Protein AF-A0A7W0V5U3-F1 (afdb_monomer_lite)

Structure (mmCIF, N/CA/C/O backbone):
data_AF-A0A7W0V5U3-F1
#
_entry.id   AF-A0A7W0V5U3-F1
#
loop_
_atom_site.group_PDB
_atom_site.id
_atom_site.type_symbol
_atom_site.label_atom_id
_atom_site.label_alt_id
_atom_site.label_comp_id
_atom_site.label_asym_id
_atom_site.label_entity_id
_atom_site.label_seq_id
_atom_site.pdbx_PDB_ins_code
_atom_site.Cartn_x
_atom_site.Cartn_y
_atom_site.Cartn_z
_atom_site.occupancy
_atom_site.B_iso_or_equiv
_atom_site.auth_seq_id
_atom_site.auth_comp_id
_atom_site.auth_asym_id
_atom_site.auth_atom_id
_atom_site.pdbx_PDB_model_num
ATOM 1 N N . MET A 1 1 ? -12.784 2.783 -8.663 1.00 83.12 1 MET A N 1
ATOM 2 C CA . MET A 1 1 ? -11.879 3.494 -7.733 1.00 83.12 1 MET A CA 1
ATOM 3 C C . MET A 1 1 ? -10.922 2.538 -7.027 1.00 83.12 1 MET A C 1
ATOM 5 O O . MET A 1 1 ? -9.768 2.519 -7.419 1.00 83.12 1 MET A O 1
ATOM 9 N N . ILE A 1 2 ? -11.361 1.684 -6.086 1.00 89.56 2 ILE A N 1
ATOM 10 C CA . ILE A 1 2 ? -10.456 0.712 -5.417 1.00 89.56 2 ILE A CA 1
ATOM 11 C C . ILE A 1 2 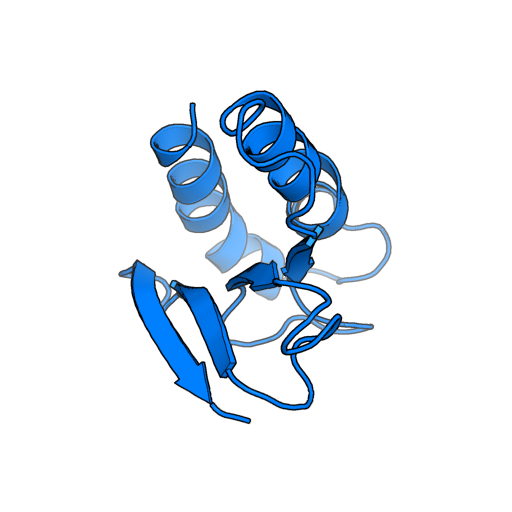? -9.813 -0.264 -6.408 1.00 89.56 2 ILE A C 1
ATOM 13 O O . ILE A 1 2 ? -8.597 -0.420 -6.427 1.00 89.56 2 ILE A O 1
ATOM 17 N N . ARG A 1 3 ? -10.621 -0.886 -7.279 1.00 91.06 3 ARG A N 1
ATOM 18 C CA . ARG A 1 3 ? -10.111 -1.778 -8.332 1.00 91.06 3 ARG A CA 1
ATOM 19 C C . ARG A 1 3 ? -9.068 -1.087 -9.210 1.00 91.06 3 ARG A C 1
ATOM 21 O O . ARG A 1 3 ? -8.079 -1.713 -9.563 1.00 91.06 3 ARG A O 1
ATOM 28 N N . ASP A 1 4 ? -9.299 0.174 -9.561 1.00 94.00 4 ASP A N 1
ATOM 29 C CA . ASP A 1 4 ? -8.407 0.932 -10.440 1.00 94.00 4 ASP A CA 1
ATOM 30 C C . ASP A 1 4 ? -7.091 1.251 -9.733 1.00 94.00 4 ASP A C 1
ATOM 32 O O . ASP A 1 4 ? -6.037 1.075 -10.332 1.00 94.00 4 ASP A O 1
ATOM 36 N N . ALA A 1 5 ? -7.141 1.604 -8.444 1.00 94.38 5 ALA A N 1
ATOM 37 C CA . ALA A 1 5 ? -5.945 1.786 -7.627 1.00 94.38 5 ALA A CA 1
ATOM 38 C C . ALA A 1 5 ? -5.125 0.491 -7.539 1.00 94.38 5 ALA A C 1
ATOM 40 O O . ALA A 1 5 ? -3.925 0.493 -7.803 1.00 94.38 5 ALA A O 1
ATOM 41 N N . LEU A 1 6 ? -5.778 -0.642 -7.256 1.00 94.00 6 LEU A N 1
ATOM 42 C CA . LEU A 1 6 ? -5.102 -1.940 -7.212 1.00 94.00 6 LEU A CA 1
ATOM 43 C C . LEU A 1 6 ? -4.531 -2.342 -8.587 1.00 94.00 6 LEU A C 1
ATOM 45 O O . LEU A 1 6 ? -3.405 -2.822 -8.693 1.00 94.00 6 LEU A O 1
ATOM 49 N N . LYS A 1 7 ? -5.268 -2.087 -9.672 1.00 93.94 7 LYS A N 1
ATOM 50 C CA . LYS A 1 7 ? -4.799 -2.335 -11.043 1.00 93.94 7 LYS A CA 1
ATOM 51 C C . LYS A 1 7 ? -3.602 -1.457 -11.407 1.00 93.94 7 LYS A C 1
ATOM 53 O O . LYS A 1 7 ? -2.672 -1.940 -12.037 1.00 93.94 7 LYS A O 1
ATOM 58 N N . GLN A 1 8 ? -3.594 -0.197 -10.984 1.00 94.69 8 GLN A N 1
ATOM 59 C CA . GLN A 1 8 ? -2.480 0.714 -11.229 1.00 94.69 8 GLN A CA 1
ATOM 60 C C . GLN A 1 8 ? -1.202 0.247 -10.524 1.00 94.69 8 GLN A C 1
ATOM 62 O O . GLN A 1 8 ? -0.127 0.294 -11.121 1.00 94.69 8 GLN A O 1
ATOM 67 N N . ILE A 1 9 ? -1.310 -0.251 -9.285 1.00 94.38 9 ILE A N 1
ATOM 68 C CA . ILE A 1 9 ? -0.180 -0.896 -8.602 1.00 94.38 9 ILE A CA 1
ATOM 69 C C . ILE A 1 9 ? 0.290 -2.090 -9.432 1.00 94.38 9 ILE A C 1
ATOM 71 O O . ILE A 1 9 ? 1.459 -2.154 -9.793 1.00 94.38 9 ILE A O 1
ATOM 75 N N . PHE A 1 10 ? -0.623 -2.992 -9.789 1.00 90.62 10 PHE A N 1
ATOM 76 C CA . PHE A 1 10 ? -0.318 -4.189 -10.570 1.00 90.62 10 PHE A CA 1
ATOM 77 C C . PHE A 1 10 ? 0.451 -3.886 -11.867 1.00 90.62 10 PHE A C 1
ATOM 79 O O . PHE A 1 10 ? 1.480 -4.496 -12.146 1.00 90.62 10 PHE A O 1
ATOM 86 N N . GLU A 1 11 ? -0.018 -2.906 -12.640 1.00 93.12 11 GLU A N 1
ATOM 87 C CA . GLU A 1 11 ? 0.560 -2.541 -13.937 1.00 93.12 11 GLU A CA 1
ATOM 88 C C . GLU A 1 11 ? 1.916 -1.837 -13.809 1.00 93.12 11 GLU A C 1
ATOM 90 O O . GLU A 1 11 ? 2.798 -2.034 -14.646 1.00 93.12 11 GLU A O 1
ATOM 95 N N . ALA A 1 12 ? 2.103 -1.022 -12.769 1.00 94.44 12 ALA A N 1
ATOM 96 C CA . ALA A 1 12 ? 3.313 -0.223 -12.613 1.00 94.44 12 ALA A CA 1
ATOM 97 C C . ALA A 1 12 ? 4.424 -0.937 -11.823 1.00 94.44 12 ALA A C 1
ATOM 99 O O . ALA A 1 12 ? 5.608 -0.672 -12.050 1.00 94.44 12 ALA A O 1
ATOM 100 N N . TYR A 1 13 ? 4.075 -1.832 -10.892 1.00 94.56 13 TYR A N 1
ATOM 101 C CA . TYR A 1 13 ? 5.013 -2.322 -9.878 1.00 94.56 13 TYR A CA 1
ATOM 102 C C . TYR A 1 13 ? 6.106 -3.235 -10.437 1.00 94.56 13 TYR A C 1
ATOM 104 O O . TYR A 1 13 ? 7.255 -3.123 -10.018 1.00 94.56 13 TYR A O 1
ATOM 112 N N . SER A 1 14 ? 5.782 -4.099 -11.408 1.00 91.06 14 SER A N 1
ATOM 113 C CA . SER A 1 14 ? 6.760 -5.027 -12.005 1.00 91.06 14 SER A CA 1
ATOM 114 C C . SER A 1 14 ? 7.963 -4.283 -12.595 1.00 91.06 14 SER A C 1
ATOM 116 O O . SER A 1 14 ? 9.111 -4.650 -12.347 1.00 91.06 14 SER A O 1
ATOM 118 N N . LYS A 1 15 ? 7.700 -3.171 -13.291 1.00 93.75 15 LYS A N 1
ATOM 119 C CA . LYS A 1 15 ? 8.744 -2.286 -13.808 1.00 93.75 15 LYS A CA 1
ATOM 120 C C . LYS A 1 15 ? 9.413 -1.497 -12.681 1.00 93.75 15 LYS A C 1
ATOM 122 O O . LYS A 1 15 ? 10.634 -1.539 -12.560 1.00 93.75 15 LYS A O 1
ATOM 127 N N . ALA A 1 16 ? 8.623 -0.843 -11.829 1.00 95.38 16 ALA A N 1
ATOM 128 C CA . ALA A 1 16 ? 9.123 0.016 -10.754 1.00 95.38 16 ALA A CA 1
ATOM 129 C C . ALA A 1 16 ? 10.106 -0.701 -9.815 1.00 95.38 16 ALA A C 1
ATOM 131 O O . ALA A 1 16 ? 11.124 -0.137 -9.435 1.00 95.38 16 ALA A O 1
ATOM 132 N N . LYS A 1 17 ? 9.851 -1.976 -9.495 1.00 94.25 17 LYS A N 1
ATOM 133 C CA . LYS A 1 17 ? 10.704 -2.793 -8.621 1.00 94.25 17 LYS A CA 1
ATOM 134 C C . LYS A 1 17 ? 12.126 -3.006 -9.163 1.00 94.25 17 LYS A C 1
ATOM 136 O O . LYS A 1 17 ? 13.030 -3.313 -8.388 1.00 94.25 17 LYS A O 1
ATOM 141 N N . SER A 1 18 ? 12.323 -2.858 -10.474 1.00 94.06 18 SER A N 1
ATOM 142 C CA . SER A 1 18 ? 13.642 -2.916 -11.121 1.00 94.06 18 SER A CA 1
ATOM 143 C C . SER A 1 18 ? 14.368 -1.565 -11.176 1.00 94.06 18 SER A C 1
ATOM 145 O O . SER A 1 18 ? 15.523 -1.515 -11.591 1.00 94.06 18 SER A O 1
ATOM 147 N N . GLU A 1 19 ? 13.705 -0.485 -10.758 1.00 96.44 19 GLU A N 1
ATOM 148 C CA . GLU A 1 19 ? 14.225 0.884 -10.743 1.00 96.44 19 GLU A CA 1
ATOM 149 C C . GLU A 1 19 ? 14.656 1.298 -9.322 1.00 96.44 19 GLU A C 1
ATOM 151 O O . GLU A 1 19 ? 14.341 0.635 -8.325 1.00 96.44 19 GLU A O 1
ATOM 156 N N . ASP A 1 20 ? 15.369 2.421 -9.211 1.00 97.06 20 ASP A N 1
ATOM 157 C CA . ASP A 1 20 ? 15.787 2.958 -7.916 1.00 97.06 20 ASP A CA 1
ATOM 158 C C . ASP A 1 20 ? 14.577 3.327 -7.051 1.00 97.06 20 ASP A C 1
ATOM 160 O O . ASP A 1 20 ? 13.644 4.004 -7.479 1.00 97.06 20 ASP A O 1
ATOM 164 N N . PHE A 1 21 ? 14.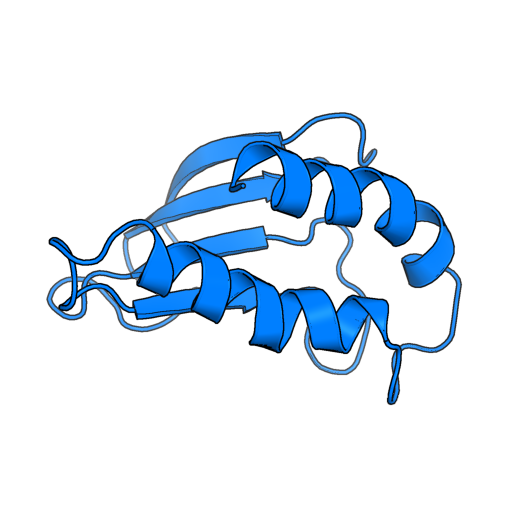604 2.896 -5.791 1.00 97.06 21 PHE A N 1
ATOM 165 C CA . PHE A 1 21 ? 13.488 3.092 -4.865 1.00 97.06 21 PHE A CA 1
ATOM 166 C C . PHE A 1 21 ? 13.328 4.551 -4.407 1.00 97.06 21 PHE A C 1
ATOM 168 O O . PHE A 1 21 ? 12.216 5.022 -4.151 1.00 97.06 21 PHE A O 1
ATOM 175 N N . ALA A 1 22 ? 14.444 5.264 -4.237 1.00 95.69 22 ALA A N 1
ATOM 176 C CA . ALA A 1 22 ? 14.446 6.600 -3.654 1.00 95.69 22 ALA A CA 1
ATOM 177 C C . ALA A 1 22 ? 13.669 7.588 -4.537 1.00 95.69 22 ALA A C 1
ATOM 179 O O . ALA A 1 22 ? 13.940 7.715 -5.725 1.00 95.69 22 ALA A O 1
ATOM 180 N N . ASN A 1 23 ? 12.714 8.307 -3.937 1.00 94.88 23 ASN A N 1
ATOM 181 C CA . ASN A 1 23 ? 11.844 9.274 -4.619 1.00 94.88 23 ASN A CA 1
ATOM 182 C C . ASN A 1 23 ? 11.033 8.693 -5.796 1.00 94.88 23 ASN A C 1
ATOM 184 O O . ASN A 1 23 ? 10.560 9.445 -6.647 1.00 94.88 23 ASN A O 1
ATOM 188 N N . HIS A 1 24 ? 10.844 7.369 -5.849 1.00 97.94 24 HIS A N 1
ATOM 189 C CA . HIS A 1 24 ? 10.139 6.746 -6.961 1.00 97.94 24 HIS A CA 1
ATOM 190 C C . HIS A 1 24 ? 8.630 7.068 -6.926 1.00 97.94 24 HIS A C 1
ATOM 192 O O . HIS A 1 24 ? 7.976 6.828 -5.903 1.00 97.94 24 HIS A O 1
ATOM 198 N N . PRO A 1 25 ? 8.022 7.525 -8.039 1.00 97.81 25 PRO A N 1
ATOM 199 C CA . PRO A 1 25 ? 6.620 7.952 -8.068 1.00 97.81 25 PRO A CA 1
ATOM 200 C C . PRO A 1 25 ? 5.639 6.827 -7.715 1.00 97.81 25 PRO A C 1
ATOM 202 O O . PRO A 1 25 ? 4.700 7.047 -6.961 1.00 97.81 25 PRO A O 1
ATOM 205 N N . VAL A 1 26 ? 5.880 5.594 -8.176 1.00 97.56 26 VAL A N 1
ATOM 206 C CA . VAL A 1 26 ? 5.048 4.431 -7.795 1.00 97.56 26 VAL A CA 1
ATOM 207 C C . VAL A 1 26 ? 5.147 4.128 -6.297 1.00 97.56 26 VAL A C 1
ATOM 209 O O . VAL A 1 26 ? 4.142 3.796 -5.674 1.00 97.56 26 VAL A O 1
ATOM 212 N N . ALA A 1 27 ? 6.329 4.285 -5.688 1.00 97.94 27 ALA A N 1
ATOM 213 C CA . ALA A 1 27 ? 6.476 4.077 -4.253 1.00 97.94 27 ALA A CA 1
ATOM 214 C C . ALA A 1 27 ? 5.752 5.171 -3.450 1.00 97.94 27 ALA A C 1
ATOM 216 O O . ALA A 1 27 ? 5.172 4.873 -2.408 1.00 97.94 27 ALA A O 1
ATOM 217 N N . HIS A 1 28 ? 5.769 6.418 -3.934 1.00 97.69 28 HIS A N 1
ATOM 218 C CA . HIS A 1 28 ? 4.981 7.513 -3.365 1.00 97.69 28 HIS A CA 1
ATOM 219 C C . HIS A 1 28 ? 3.480 7.229 -3.470 1.00 97.69 28 HIS A C 1
ATOM 221 O O . HIS A 1 28 ? 2.783 7.271 -2.461 1.00 97.69 28 HIS A O 1
ATOM 227 N N . TYR A 1 29 ? 3.006 6.887 -4.669 1.00 97.94 29 TYR A N 1
ATOM 228 C CA . TYR A 1 29 ? 1.604 6.574 -4.934 1.00 97.94 29 TYR A CA 1
ATOM 229 C C . TYR A 1 29 ? 1.078 5.486 -3.995 1.00 97.94 29 TYR A C 1
ATOM 231 O O . TYR A 1 29 ? 0.049 5.664 -3.350 1.00 97.94 29 TYR A O 1
ATOM 239 N N . ILE A 1 30 ? 1.822 4.384 -3.854 1.00 97.75 30 ILE A N 1
ATOM 240 C CA . ILE A 1 30 ? 1.437 3.293 -2.953 1.00 97.75 30 ILE A CA 1
ATOM 241 C C . ILE A 1 30 ? 1.410 3.771 -1.504 1.00 97.75 30 ILE A C 1
ATOM 243 O O . ILE A 1 30 ? 0.450 3.488 -0.809 1.00 97.75 30 ILE A O 1
ATOM 247 N N . ARG A 1 31 ? 2.437 4.486 -1.037 1.00 97.06 31 ARG A N 1
ATOM 248 C CA . ARG A 1 31 ? 2.560 4.857 0.382 1.00 97.06 31 ARG A CA 1
ATOM 249 C C . ARG A 1 31 ? 1.581 5.943 0.827 1.00 97.06 31 ARG A C 1
ATOM 251 O O . ARG A 1 31 ? 1.243 5.999 2.003 1.00 97.06 31 ARG A O 1
ATOM 258 N N . HIS A 1 32 ? 1.185 6.833 -0.076 1.00 97.38 32 HIS A N 1
ATOM 259 C CA . HIS A 1 32 ? 0.435 8.034 0.283 1.00 97.38 32 HIS A CA 1
ATOM 260 C C . HIS A 1 32 ? -0.930 8.063 -0.393 1.00 97.38 32 HIS A C 1
ATOM 262 O O . HIS A 1 32 ? -1.950 8.073 0.288 1.00 97.38 32 HIS A O 1
ATOM 268 N N . ASP A 1 33 ? -0.969 7.997 -1.719 1.00 97.69 33 ASP A N 1
ATOM 269 C CA . ASP A 1 33 ? -2.206 8.241 -2.463 1.00 97.69 33 ASP A CA 1
ATOM 270 C C . ASP A 1 33 ? -3.208 7.089 -2.291 1.00 97.69 33 ASP A C 1
ATOM 272 O O . ASP A 1 33 ? -4.412 7.313 -2.168 1.00 97.69 33 ASP A O 1
ATOM 276 N N . VAL A 1 34 ? -2.726 5.844 -2.242 1.00 97.50 34 VAL A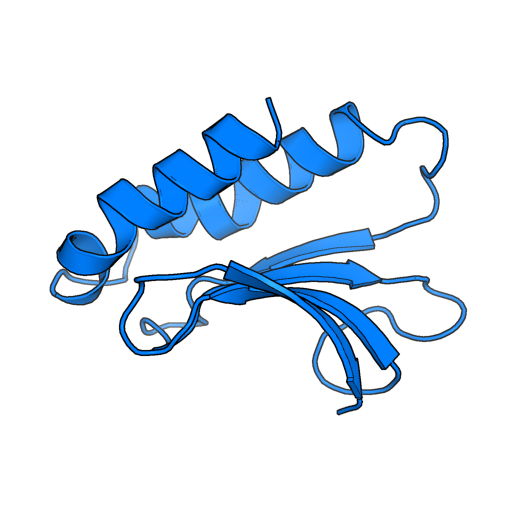 N 1
ATOM 277 C CA . VAL A 1 34 ? -3.583 4.661 -2.088 1.00 97.50 34 VAL A CA 1
ATOM 278 C C . VAL A 1 34 ? -4.298 4.638 -0.726 1.00 97.50 34 VAL A C 1
ATOM 280 O O . VAL A 1 34 ? -5.525 4.530 -0.735 1.00 97.50 34 VAL A O 1
ATOM 283 N N . PRO A 1 35 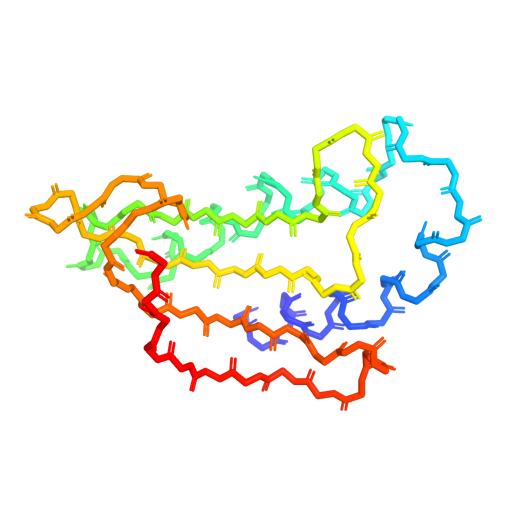? -3.626 4.798 0.432 1.00 97.25 35 PRO A N 1
ATOM 284 C CA . PRO A 1 35 ? -4.308 4.923 1.720 1.00 97.25 35 PRO A CA 1
ATOM 285 C C . PRO A 1 35 ? -5.370 6.028 1.762 1.00 97.2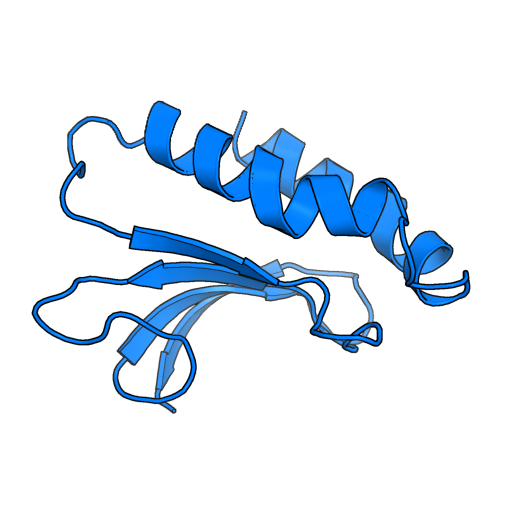5 35 PRO A C 1
ATOM 287 O O . PRO A 1 35 ? -6.470 5.792 2.264 1.00 97.25 35 PRO A O 1
ATOM 290 N N . GLU A 1 36 ? -5.088 7.205 1.189 1.00 96.56 36 GLU A N 1
ATOM 291 C CA . GLU A 1 36 ? -6.058 8.308 1.118 1.00 96.56 36 GLU A CA 1
ATOM 292 C C . GLU A 1 36 ? -7.288 7.941 0.278 1.00 96.56 36 GLU A C 1
ATOM 294 O O . GLU A 1 36 ? -8.422 8.199 0.686 1.00 96.56 36 GLU A O 1
ATOM 299 N N . LEU A 1 37 ? -7.090 7.289 -0.874 1.00 96.50 37 LEU A N 1
ATOM 300 C CA . LEU A 1 37 ? -8.185 6.814 -1.725 1.00 96.50 37 LEU A CA 1
ATOM 301 C C . LEU A 1 37 ? -9.082 5.808 -0.996 1.00 96.50 37 LEU A C 1
ATOM 303 O O . LEU A 1 37 ? -10.306 5.867 -1.126 1.00 96.50 37 LEU A O 1
ATOM 307 N N . PHE A 1 38 ? -8.487 4.887 -0.235 1.00 95.75 38 PHE A N 1
ATOM 308 C CA . PHE A 1 38 ? -9.239 3.908 0.547 1.00 95.75 38 PHE A CA 1
ATOM 309 C C . PHE A 1 38 ? -10.000 4.581 1.690 1.00 95.75 38 PHE A C 1
ATOM 311 O O . PHE A 1 38 ? -11.205 4.361 1.815 1.00 95.75 38 PHE A O 1
ATOM 318 N N . ARG A 1 39 ? -9.359 5.476 2.451 1.00 95.44 39 ARG A N 1
ATOM 319 C CA . ARG A 1 39 ? -10.030 6.257 3.502 1.00 95.44 39 ARG A CA 1
ATOM 320 C C . ARG A 1 39 ? -11.206 7.063 2.948 1.00 95.44 39 ARG A C 1
ATOM 322 O O . ARG A 1 39 ? -12.284 7.067 3.532 1.00 95.44 39 ARG A O 1
ATOM 329 N N . GLY A 1 40 ? -11.022 7.701 1.793 1.00 94.75 40 GLY A N 1
ATOM 330 C CA . GLY A 1 40 ? -12.069 8.465 1.119 1.00 94.75 40 GLY A CA 1
ATOM 331 C C . GLY A 1 40 ? -13.229 7.612 0.599 1.00 94.75 40 GLY A C 1
ATOM 332 O O . GLY A 1 40 ?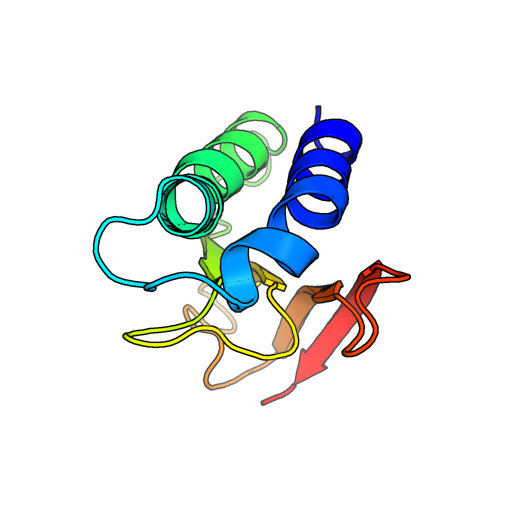 -14.334 8.132 0.469 1.00 94.75 40 GLY A O 1
ATOM 333 N N . TYR A 1 41 ? -13.003 6.327 0.311 1.00 94.31 41 TYR A N 1
ATOM 334 C CA . TYR A 1 41 ? -14.050 5.390 -0.105 1.00 94.31 41 TYR A CA 1
ATOM 335 C C . TYR A 1 41 ? -14.802 4.783 1.090 1.00 94.31 41 TYR A C 1
ATOM 337 O O . TYR A 1 41 ? -16.016 4.609 1.022 1.00 94.31 41 TYR A O 1
ATOM 345 N N . PHE A 1 42 ? -14.100 4.484 2.185 1.00 93.62 42 PHE A N 1
ATOM 346 C CA . PHE A 1 42 ? -14.649 3.880 3.405 1.00 93.62 42 PHE A CA 1
ATOM 347 C C . PHE A 1 42 ? -14.899 4.924 4.505 1.00 93.62 42 PHE A C 1
ATOM 349 O O . PHE A 1 42 ? -14.451 4.768 5.638 1.00 93.62 42 PHE A O 1
ATOM 356 N N . GLN A 1 43 ? -15.620 5.998 4.177 1.00 93.00 43 GLN A N 1
ATOM 357 C CA . GLN A 1 43 ? -15.831 7.130 5.095 1.00 93.00 43 GLN A CA 1
ATOM 358 C C . GLN A 1 43 ? -16.576 6.738 6.378 1.00 93.00 43 GLN A C 1
ATOM 360 O O . GLN A 1 43 ? -16.281 7.274 7.442 1.00 93.00 43 GLN A O 1
ATOM 365 N N . ASP A 1 44 ? -17.483 5.761 6.288 1.00 94.50 44 ASP A N 1
ATOM 366 C CA . ASP A 1 44 ? -18.239 5.233 7.432 1.00 94.50 44 ASP A CA 1
ATOM 367 C C . ASP A 1 44 ? -17.371 4.399 8.400 1.00 94.50 44 ASP A C 1
ATOM 369 O O . ASP A 1 44 ? -17.841 3.976 9.452 1.00 94.50 44 ASP A O 1
ATOM 373 N N . GLN A 1 45 ? -16.108 4.139 8.045 1.00 92.56 45 GLN A N 1
ATOM 374 C CA . GLN A 1 45 ? -15.123 3.400 8.840 1.00 92.56 45 GLN A CA 1
ATOM 375 C C . GLN A 1 45 ? -13.916 4.293 9.158 1.00 92.56 45 GLN A C 1
ATOM 377 O O . GLN A 1 45 ? -12.764 3.881 9.016 1.00 92.56 45 GLN A O 1
ATOM 382 N N . SER A 1 46 ? -14.179 5.537 9.566 1.00 90.00 46 SER A N 1
ATOM 383 C CA . SER A 1 46 ? -13.156 6.564 9.810 1.00 90.00 46 SER A CA 1
ATOM 384 C C . SER A 1 46 ? -12.126 6.200 10.879 1.00 90.00 46 SER A C 1
ATOM 386 O O . SER A 1 46 ? -11.036 6.767 10.882 1.00 90.00 46 SER A O 1
ATOM 388 N N . ASP A 1 47 ? -12.467 5.269 11.768 1.00 94.81 47 ASP A N 1
ATOM 389 C CA . ASP A 1 47 ? -11.600 4.828 12.862 1.00 94.81 47 ASP A CA 1
ATOM 390 C C . ASP A 1 47 ? -10.519 3.838 12.393 1.00 94.81 47 ASP A C 1
ATOM 392 O O . ASP A 1 47 ? -9.554 3.589 13.115 1.00 94.81 47 ASP A O 1
ATOM 396 N N . LEU A 1 48 ? -10.646 3.289 11.175 1.00 96.62 48 LEU A N 1
ATOM 397 C CA . LEU A 1 48 ? -9.632 2.416 10.593 1.00 96.62 48 LEU A CA 1
ATOM 398 C C . LEU A 1 48 ? -8.439 3.217 10.067 1.00 96.62 48 LEU A C 1
ATOM 400 O O . LEU A 1 48 ? -8.571 4.195 9.323 1.00 96.62 48 LEU A O 1
ATOM 404 N N . ILE A 1 49 ? -7.244 2.723 10.371 1.00 97.38 49 ILE A N 1
ATOM 405 C CA . ILE A 1 49 ? -5.996 3.227 9.811 1.00 97.38 49 ILE A CA 1
ATOM 406 C C . ILE A 1 49 ? -5.723 2.473 8.511 1.00 97.38 49 ILE A C 1
ATOM 408 O O . ILE A 1 49 ? -5.361 1.299 8.518 1.00 97.38 49 ILE A O 1
ATOM 412 N N . TRP A 1 50 ? -5.875 3.156 7.381 1.00 97.44 50 TRP A N 1
ATOM 413 C CA . TRP A 1 50 ? -5.416 2.649 6.090 1.00 97.44 50 TRP A CA 1
ATOM 414 C C . TRP A 1 50 ? -3.922 2.916 5.922 1.00 97.44 50 TRP A C 1
ATOM 416 O O . TRP A 1 50 ? -3.478 4.054 6.084 1.00 97.44 50 TRP A O 1
ATOM 426 N N . ASP A 1 51 ? -3.165 1.880 5.568 1.00 97.69 51 ASP A N 1
ATOM 427 C CA . ASP A 1 51 ? -1.737 1.965 5.254 1.00 97.69 51 ASP A CA 1
ATOM 428 C C . ASP A 1 51 ? -1.412 1.085 4.044 1.00 97.69 51 ASP A C 1
ATOM 430 O O . ASP A 1 51 ? -2.137 0.147 3.706 1.00 97.69 51 ASP A O 1
ATOM 434 N N . ALA A 1 52 ? -0.316 1.390 3.366 1.00 97.38 52 ALA A N 1
ATOM 435 C CA . ALA A 1 52 ? 0.153 0.634 2.223 1.00 97.38 52 ALA A CA 1
ATOM 436 C C . ALA A 1 52 ? 1.663 0.776 2.066 1.00 97.38 52 ALA A C 1
ATOM 438 O O . ALA A 1 52 ? 2.252 1.837 2.283 1.00 97.38 52 ALA A O 1
ATOM 439 N N . SER A 1 53 ? 2.312 -0.305 1.643 1.00 97.06 53 SER A N 1
ATOM 440 C CA . SER A 1 53 ? 3.768 -0.348 1.584 1.00 97.06 53 SER A CA 1
ATOM 441 C C . SER A 1 53 ? 4.273 -0.966 0.285 1.00 97.06 53 SER A C 1
ATOM 443 O O . SER A 1 53 ? 3.976 -2.126 -0.003 1.00 97.06 53 SER A O 1
ATOM 445 N N . PRO A 1 54 ? 5.123 -0.240 -0.466 1.00 97.06 54 PRO A N 1
ATOM 446 C CA . PRO A 1 54 ? 5.995 -0.815 -1.488 1.00 97.06 54 PRO A CA 1
ATOM 447 C C . PRO A 1 54 ? 7.322 -1.318 -0.886 1.00 97.06 54 PRO A C 1
ATOM 449 O O . PRO A 1 54 ? 8.231 -1.712 -1.614 1.00 97.06 54 PRO A O 1
ATOM 452 N N . GLY A 1 55 ? 7.474 -1.241 0.441 1.00 95.06 55 GLY A N 1
ATOM 453 C CA . GLY A 1 55 ? 8.726 -1.409 1.172 1.00 95.06 55 GLY A CA 1
ATOM 454 C C . GLY A 1 55 ? 9.213 -0.119 1.843 1.00 95.06 55 GLY A C 1
ATOM 455 O O . GLY A 1 55 ? 8.661 0.973 1.650 1.00 95.06 55 GLY A O 1
ATOM 456 N N . LYS A 1 56 ? 10.255 -0.249 2.675 1.00 91.88 56 LYS A N 1
ATOM 457 C CA . LYS A 1 56 ? 10.905 0.849 3.415 1.00 91.88 56 LYS A CA 1
ATOM 458 C C . LYS A 1 56 ? 12.396 0.875 3.065 1.00 91.88 56 LYS A C 1
ATOM 460 O O . LYS A 1 56 ? 13.144 -0.006 3.472 1.00 91.88 56 LYS A O 1
ATOM 465 N N . GLY A 1 57 ? 12.810 1.853 2.259 1.00 92.56 57 GLY A N 1
ATOM 466 C CA . GLY A 1 57 ? 14.190 2.015 1.768 1.00 92.56 57 GLY A CA 1
ATOM 467 C C . GLY A 1 57 ? 14.577 1.112 0.588 1.00 92.56 57 GLY A C 1
ATOM 468 O O . GLY A 1 57 ? 15.527 1.418 -0.123 1.00 92.56 57 GLY A O 1
ATOM 469 N N . LYS A 1 58 ? 13.826 0.038 0.347 1.00 96.06 58 LYS A N 1
ATOM 470 C CA . LYS A 1 58 ? 13.959 -0.865 -0.801 1.00 96.06 58 LYS A CA 1
ATOM 471 C C . LYS A 1 58 ? 12.593 -1.423 -1.176 1.00 96.06 58 LYS A C 1
ATOM 473 O O . LYS A 1 58 ? 11.716 -1.501 -0.311 1.00 96.06 58 LYS A O 1
ATOM 478 N N . TRP A 1 59 ? 12.446 -1.851 -2.426 1.00 96.44 59 TRP A N 1
ATOM 479 C CA . TRP A 1 59 ? 11.262 -2.575 -2.873 1.00 96.44 59 TRP A CA 1
ATOM 480 C C . TRP A 1 59 ? 11.128 -3.910 -2.140 1.00 96.44 59 TRP A C 1
ATOM 482 O O . TRP A 1 59 ? 12.113 -4.632 -1.976 1.00 96.44 59 TRP A O 1
ATOM 492 N N . VAL A 1 60 ? 9.912 -4.246 -1.712 1.00 94.25 60 VAL A N 1
ATOM 493 C CA . VAL A 1 60 ? 9.581 -5.610 -1.274 1.00 94.25 60 VAL A CA 1
ATOM 494 C C . VAL A 1 60 ? 9.031 -6.420 -2.439 1.00 94.25 60 VAL A C 1
ATOM 496 O O . VAL A 1 60 ? 8.549 -5.864 -3.430 1.00 94.25 60 VAL A O 1
ATOM 499 N N . ASP A 1 61 ? 9.094 -7.744 -2.322 1.00 89.56 61 ASP A N 1
ATOM 500 C CA . ASP A 1 61 ? 8.611 -8.620 -3.384 1.00 89.56 61 ASP A CA 1
ATOM 501 C C . ASP A 1 61 ? 7.098 -8.561 -3.571 1.00 89.56 61 ASP A C 1
ATOM 503 O O . ASP A 1 61 ? 6.630 -8.611 -4.705 1.00 89.56 61 ASP A O 1
ATOM 507 N N . ALA A 1 62 ? 6.372 -8.388 -2.470 1.00 91.88 62 ALA A N 1
ATOM 508 C CA . ALA A 1 62 ? 4.925 -8.301 -2.418 1.00 91.88 62 ALA A CA 1
ATOM 509 C C . ALA A 1 62 ? 4.519 -6.972 -1.757 1.00 91.88 62 ALA A C 1
ATOM 511 O O . ALA A 1 62 ? 4.581 -6.868 -0.527 1.00 91.88 62 ALA A O 1
ATOM 512 N N . PRO A 1 63 ? 4.149 -5.933 -2.529 1.00 96.00 63 PRO A N 1
ATOM 513 C CA . PRO A 1 63 ? 3.543 -4.741 -1.952 1.00 96.00 63 PRO A CA 1
ATOM 514 C C . PRO A 1 63 ? 2.189 -5.095 -1.334 1.00 96.00 63 PRO A C 1
ATOM 516 O O . PRO A 1 63 ? 1.601 -6.136 -1.641 1.00 96.00 63 PRO A O 1
ATOM 519 N N . TRP A 1 64 ? 1.672 -4.224 -0.473 1.00 96.69 64 TRP A N 1
ATOM 520 C CA . TRP A 1 64 ? 0.388 -4.459 0.183 1.00 96.69 64 TRP A CA 1
ATOM 521 C C . TRP A 1 64 ? -0.364 -3.173 0.516 1.00 96.69 64 TRP A C 1
ATOM 523 O O . TRP A 1 64 ? 0.229 -2.095 0.572 1.00 96.69 64 TRP A O 1
ATOM 533 N N . VAL A 1 65 ? -1.669 -3.318 0.755 1.00 97.38 65 VAL A N 1
ATOM 534 C CA . VAL A 1 65 ? -2.581 -2.293 1.293 1.00 97.38 65 VAL A CA 1
ATOM 535 C C . VAL A 1 65 ? -3.381 -2.929 2.428 1.00 97.38 65 VAL A C 1
ATOM 537 O O . VAL A 1 65 ? -4.005 -3.963 2.207 1.00 97.38 65 VAL A O 1
ATOM 540 N N . ALA A 1 66 ? -3.378 -2.353 3.625 1.00 97.38 66 ALA A N 1
ATOM 541 C CA . ALA A 1 66 ? -4.018 -2.909 4.816 1.00 97.38 66 ALA A CA 1
ATOM 542 C C . ALA A 1 66 ? -4.958 -1.897 5.481 1.00 97.38 66 ALA A C 1
ATOM 544 O O . ALA A 1 66 ? -4.784 -0.686 5.336 1.00 97.38 66 ALA A O 1
ATOM 545 N N . ALA A 1 67 ? -5.932 -2.417 6.229 1.00 97.38 67 ALA A N 1
ATOM 546 C CA . ALA A 1 67 ? -6.725 -1.634 7.170 1.00 97.38 67 ALA A CA 1
ATOM 547 C C . ALA A 1 67 ? -6.438 -2.133 8.585 1.00 97.38 67 ALA A C 1
ATOM 549 O O . ALA A 1 67 ? -6.617 -3.319 8.861 1.00 97.38 67 ALA A O 1
ATOM 550 N N . PHE A 1 68 ? -6.017 -1.247 9.475 1.00 97.50 68 PHE A N 1
ATOM 551 C CA . PHE A 1 68 ? -5.776 -1.567 10.874 1.00 97.50 68 PHE A CA 1
ATOM 552 C C . PHE A 1 68 ? -6.892 -1.000 11.746 1.00 97.50 68 PHE A C 1
ATOM 554 O O . PHE A 1 68 ? -7.260 0.167 11.614 1.00 97.50 68 PHE A O 1
ATOM 561 N N . ASP A 1 69 ? -7.418 -1.833 12.637 1.00 96.69 69 ASP A N 1
ATOM 562 C CA . ASP A 1 69 ? -8.277 -1.392 13.731 1.00 96.69 69 ASP A CA 1
ATOM 563 C C . ASP A 1 69 ? -7.380 -1.084 14.940 1.00 96.69 69 ASP A C 1
ATOM 565 O O . ASP A 1 69 ? -6.763 -2.024 15.455 1.00 96.69 69 ASP A O 1
ATOM 569 N N . PRO A 1 70 ? -7.306 0.174 15.420 1.00 96.12 70 PRO A N 1
ATOM 570 C CA . PRO A 1 70 ? -6.448 0.559 16.543 1.00 96.12 70 PRO A CA 1
ATOM 571 C C . PRO A 1 70 ? -6.701 -0.225 17.839 1.00 96.12 70 PRO A C 1
ATOM 573 O O . PRO A 1 70 ? -5.817 -0.308 18.689 1.00 96.12 70 PRO A O 1
ATOM 576 N N . LEU A 1 71 ? -7.882 -0.837 18.006 1.00 95.75 71 LEU A N 1
ATOM 577 C CA . LEU A 1 71 ? -8.168 -1.720 19.143 1.00 95.75 71 LEU A CA 1
ATOM 578 C C . LEU A 1 71 ? -7.409 -3.055 19.064 1.00 95.75 71 LEU A C 1
ATOM 580 O O . LEU A 1 71 ? -7.249 -3.735 20.079 1.00 95.75 71 LEU A O 1
ATOM 584 N N . VAL A 1 72 ? -6.958 -3.439 17.870 1.00 95.69 72 VAL A N 1
ATOM 585 C CA . VAL A 1 72 ? -6.210 -4.671 17.594 1.00 95.69 72 VAL A CA 1
ATOM 586 C C . VAL A 1 72 ? -4.738 -4.367 17.321 1.00 95.69 72 VAL A C 1
ATOM 588 O O . VAL A 1 72 ? -3.860 -4.994 17.916 1.00 95.69 72 VAL A O 1
ATOM 591 N N . THR A 1 73 ? -4.457 -3.443 16.402 1.00 96.94 73 THR A N 1
ATOM 592 C CA . THR A 1 73 ? -3.105 -3.026 16.016 1.00 96.94 73 THR A CA 1
ATOM 593 C C . THR A 1 73 ? -3.143 -1.712 15.240 1.00 96.94 73 THR A C 1
ATOM 595 O O . THR A 1 73 ? -4.139 -1.377 14.614 1.00 96.94 73 THR A O 1
ATOM 598 N N . GLU A 1 74 ? -2.032 -0.986 15.225 1.00 96.31 74 GLU A N 1
ATOM 599 C CA . GLU A 1 74 ? -1.849 0.209 14.388 1.00 96.31 74 GLU A CA 1
ATOM 600 C C . GLU A 1 74 ? -0.803 -0.016 13.284 1.00 96.31 74 GLU A C 1
ATOM 602 O O . GLU A 1 74 ? -0.532 0.878 12.485 1.00 96.31 74 GLU A O 1
ATOM 607 N N . THR A 1 75 ? -0.165 -1.195 13.248 1.00 94.38 75 THR A N 1
ATOM 608 C CA . THR A 1 75 ? 0.933 -1.479 12.316 1.00 94.38 75 THR A CA 1
ATOM 609 C C . THR A 1 75 ? 0.895 -2.910 11.802 1.00 94.38 75 THR A C 1
ATOM 611 O O . THR A 1 75 ? 0.389 -3.822 12.452 1.00 94.38 75 THR A O 1
ATOM 614 N N . ALA A 1 76 ? 1.566 -3.134 10.674 1.00 92.94 76 ALA A N 1
ATOM 615 C CA . ALA A 1 76 ? 1.722 -4.463 10.101 1.00 92.94 76 ALA A CA 1
ATOM 616 C C . ALA A 1 76 ? 2.572 -5.434 10.948 1.00 92.94 76 ALA A C 1
ATOM 618 O O . ALA A 1 76 ? 2.649 -6.597 10.588 1.00 92.94 76 ALA A O 1
ATOM 619 N N . GLN A 1 77 ? 3.250 -4.995 12.018 1.00 91.31 77 GLN A N 1
ATOM 620 C CA . GLN A 1 77 ? 4.276 -5.798 12.710 1.00 91.31 77 GLN A CA 1
ATOM 621 C C . GLN A 1 77 ? 3.754 -6.637 13.886 1.00 91.31 77 GLN A C 1
ATOM 623 O O . GLN A 1 77 ? 4.547 -7.305 14.545 1.00 91.31 77 GLN A O 1
ATOM 628 N N . ASN A 1 78 ? 2.464 -6.545 14.206 1.00 91.38 78 ASN A N 1
ATOM 629 C CA . ASN A 1 78 ? 1.837 -7.294 15.291 1.00 91.38 78 ASN A CA 1
ATOM 630 C C . ASN A 1 78 ? 0.320 -7.334 15.089 1.00 91.38 78 ASN A C 1
ATOM 632 O O . ASN A 1 78 ? -0.267 -6.389 14.557 1.00 91.38 78 ASN A O 1
ATOM 636 N N . GLY A 1 79 ? -0.318 -8.383 15.600 1.00 92.12 79 GLY A N 1
ATOM 637 C CA . GLY A 1 79 ? -1.770 -8.499 15.649 1.00 92.12 79 GLY A CA 1
ATOM 638 C C . GLY A 1 79 ? -2.336 -9.132 14.386 1.00 92.12 79 GLY A C 1
ATOM 639 O O . GLY A 1 79 ? -1.679 -9.940 13.732 1.00 92.12 79 GLY A O 1
ATOM 640 N N . TYR A 1 80 ? -3.588 -8.812 14.068 1.00 94.31 80 TYR A N 1
ATOM 641 C CA . TYR A 1 80 ? -4.255 -9.323 12.877 1.00 94.31 80 TYR A CA 1
ATOM 642 C C . TYR A 1 80 ? -5.067 -8.238 12.190 1.00 94.31 80 TYR A C 1
ATOM 644 O O . TYR A 1 80 ? -5.629 -7.362 12.844 1.00 94.31 80 TYR A O 1
ATOM 652 N N . TYR A 1 81 ? -5.110 -8.290 10.865 1.00 96.06 81 TYR A N 1
ATOM 653 C CA . TYR A 1 81 ? -5.722 -7.238 10.063 1.00 96.06 81 TYR A CA 1
ATOM 654 C C . TYR A 1 81 ? -6.046 -7.723 8.647 1.00 96.06 81 TYR A C 1
ATOM 656 O O . TYR A 1 81 ? -5.361 -8.607 8.119 1.00 96.06 81 TYR A O 1
ATOM 664 N N . PRO A 1 82 ? -7.097 -7.179 8.013 1.00 95.44 82 PRO A N 1
ATOM 665 C CA . PRO A 1 82 ? -7.347 -7.398 6.599 1.00 95.44 82 PRO A CA 1
ATOM 666 C C . PRO A 1 82 ? -6.277 -6.717 5.735 1.00 95.44 82 PRO A C 1
ATOM 668 O O . PRO A 1 82 ? -5.919 -5.556 5.951 1.00 95.44 82 PRO A O 1
ATOM 671 N N . VAL A 1 83 ? -5.800 -7.430 4.715 1.00 96.06 83 VAL A N 1
ATOM 672 C CA . VAL A 1 83 ? -4.801 -6.925 3.768 1.00 96.06 83 VAL A CA 1
ATOM 673 C C . VAL A 1 83 ? -5.113 -7.357 2.338 1.00 96.06 83 VAL A C 1
ATOM 675 O O . VAL A 1 83 ? -5.522 -8.490 2.087 1.00 96.06 83 VAL A O 1
ATOM 678 N N . TYR A 1 84 ? -4.882 -6.446 1.396 1.00 95.19 84 TYR A N 1
ATOM 679 C CA . TYR A 1 84 ? -4.666 -6.736 -0.015 1.00 95.19 84 TYR A CA 1
ATOM 680 C C . TYR A 1 84 ? -3.174 -6.987 -0.233 1.00 95.19 84 TYR A C 1
ATOM 682 O O . TYR A 1 84 ? -2.385 -6.040 -0.250 1.00 95.19 84 TYR A O 1
ATOM 690 N N . LEU A 1 85 ? -2.787 -8.252 -0.381 1.00 93.81 85 LEU A N 1
ATOM 691 C CA . LEU A 1 85 ? -1.398 -8.669 -0.565 1.00 93.81 85 LEU A CA 1
ATOM 692 C C . LEU A 1 85 ? -1.180 -9.153 -1.999 1.00 93.81 85 LEU A C 1
ATOM 694 O O . LEU A 1 85 ? -1.889 -10.043 -2.478 1.00 93.81 85 LEU A O 1
ATOM 698 N N . TYR A 1 86 ? -0.202 -8.569 -2.686 1.00 93.06 86 TYR A N 1
ATOM 699 C CA . TYR A 1 86 ? 0.161 -8.981 -4.040 1.00 93.06 86 TYR A CA 1
ATOM 700 C C . TYR A 1 86 ? 1.021 -10.245 -4.004 1.00 93.06 86 TYR A C 1
ATOM 702 O O . TYR A 1 86 ? 1.823 -10.439 -3.092 1.00 93.06 86 TYR A O 1
ATOM 710 N N . THR A 1 87 ? 0.874 -11.116 -5.001 1.00 88.50 87 THR A N 1
ATOM 711 C CA . THR A 1 87 ? 1.749 -12.285 -5.151 1.00 88.50 87 THR A CA 1
ATOM 712 C C . THR A 1 87 ? 3.176 -11.869 -5.498 1.00 88.50 87 THR A C 1
ATOM 714 O O . THR A 1 87 ? 3.406 -10.810 -6.076 1.00 88.50 87 THR A O 1
ATOM 717 N N . LEU A 1 88 ? 4.151 -12.735 -5.202 1.00 84.75 88 LEU A N 1
ATOM 718 C CA . LEU A 1 88 ? 5.558 -12.514 -5.573 1.00 84.75 88 LEU A CA 1
ATOM 719 C C . LEU A 1 88 ? 5.741 -12.370 -7.092 1.00 84.75 88 LEU A C 1
ATOM 721 O O . LEU A 1 88 ? 6.590 -11.611 -7.554 1.00 84.75 88 LEU A O 1
ATOM 725 N N . SER A 1 89 ? 4.931 -13.104 -7.858 1.00 81.69 89 SER A N 1
ATOM 726 C CA . SER A 1 89 ? 4.833 -13.036 -9.317 1.00 81.69 89 SER A CA 1
ATOM 727 C C . SER A 1 89 ? 4.128 -11.779 -9.826 1.00 81.69 89 SER A C 1
ATOM 729 O O . SER A 1 89 ? 4.193 -11.516 -11.023 1.00 81.69 89 SER A O 1
ATOM 731 N N . LEU A 1 90 ? 3.483 -11.003 -8.943 1.00 80.62 90 LEU A N 1
ATOM 732 C CA . LEU A 1 90 ? 2.676 -9.827 -9.277 1.00 80.62 90 LEU A CA 1
ATOM 733 C C . LEU A 1 90 ? 1.615 -10.141 -10.343 1.00 80.62 90 LEU A C 1
ATOM 735 O O . LEU A 1 90 ? 1.379 -9.344 -11.242 1.00 80.62 90 LEU A O 1
ATOM 739 N N . ASP A 1 91 ? 1.003 -11.322 -10.253 1.00 81.12 91 ASP A N 1
ATOM 740 C CA . ASP A 1 91 ? -0.029 -11.830 -11.167 1.00 81.12 91 ASP A CA 1
ATOM 741 C C . ASP A 1 91 ? -1.418 -11.940 -10.512 1.00 81.12 91 ASP A C 1
ATOM 743 O O . ASP A 1 91 ? -2.428 -12.060 -11.207 1.00 81.12 91 ASP A O 1
ATOM 747 N N . ALA A 1 92 ? -1.488 -11.795 -9.185 1.00 79.31 92 ALA A N 1
ATOM 748 C CA . ALA A 1 92 ? -2.728 -11.704 -8.430 1.00 79.31 92 ALA A CA 1
ATOM 749 C C . ALA A 1 92 ? -2.587 -10.814 -7.182 1.00 79.31 92 ALA A C 1
ATOM 751 O O . ALA A 1 92 ? -1.488 -10.536 -6.700 1.00 79.31 92 ALA A O 1
ATOM 752 N N . VAL A 1 93 ? -3.733 -10.400 -6.638 1.00 84.06 93 VAL A N 1
ATOM 753 C CA . VAL A 1 93 ? -3.856 -9.773 -5.316 1.00 84.06 93 VAL A CA 1
ATOM 754 C C . VAL A 1 93 ? -4.899 -10.540 -4.507 1.00 84.06 93 VAL A C 1
ATOM 756 O O . VAL A 1 93 ? -5.999 -10.801 -4.997 1.00 84.06 93 VAL A O 1
ATOM 759 N N . PHE A 1 94 ? -4.552 -10.918 -3.279 1.00 84.75 94 PHE A N 1
ATOM 760 C CA . PHE A 1 94 ? -5.447 -11.622 -2.363 1.00 84.75 94 PHE A CA 1
ATOM 761 C C . PHE A 1 94 ? -5.950 -10.684 -1.276 1.00 84.75 94 PHE A C 1
ATOM 763 O O . PHE A 1 94 ? -5.183 -9.876 -0.763 1.00 84.75 94 PHE A O 1
ATOM 770 N N . TYR A 1 95 ? -7.219 -10.835 -0.902 1.00 86.56 95 TYR A N 1
ATOM 771 C CA . TYR A 1 95 ? -7.770 -10.252 0.315 1.00 86.56 95 TYR A CA 1
ATOM 772 C C . TYR A 1 95 ? -7.807 -11.326 1.400 1.00 86.56 95 TYR A C 1
ATOM 774 O O . TYR A 1 95 ? -8.473 -12.350 1.228 1.00 86.56 95 TYR A O 1
ATOM 782 N N . LEU A 1 96 ? -7.067 -11.119 2.485 1.00 89.75 96 LEU A N 1
ATOM 783 C CA . LEU A 1 96 ? -6.932 -12.103 3.557 1.00 89.75 96 LEU A CA 1
ATOM 784 C C . LEU A 1 96 ? -6.792 -11.437 4.926 1.00 89.75 96 LEU A C 1
ATOM 786 O O . LEU A 1 96 ? -6.416 -10.272 5.025 1.00 89.75 96 LEU A O 1
ATOM 790 N N . LEU A 1 97 ? -7.111 -12.194 5.976 1.00 84.50 97 LEU A N 1
ATOM 791 C CA . LEU A 1 97 ? -6.816 -11.818 7.353 1.00 84.50 97 LEU A CA 1
ATOM 792 C C . LEU A 1 97 ? -5.390 -12.277 7.676 1.00 84.50 97 LEU A C 1
ATOM 794 O O . LEU A 1 97 ? -5.140 -13.479 7.777 1.00 84.50 97 LEU A O 1
ATOM 798 N N . THR A 1 98 ? -4.465 -11.332 7.801 1.00 83.06 98 THR A N 1
ATOM 799 C CA . THR A 1 98 ? -3.069 -11.610 8.165 1.00 83.06 98 THR A CA 1
ATOM 800 C C . THR A 1 98 ? -2.925 -11.690 9.675 1.00 83.06 98 THR A C 1
ATOM 802 O O . THR A 1 98 ? -3.660 -11.018 10.395 1.00 83.06 98 THR A O 1
ATOM 805 N N . LYS A 1 99 ? -1.962 -12.489 10.149 1.00 80.00 99 LYS A N 1
ATOM 806 C CA . LYS A 1 99 ? -1.452 -12.457 11.520 1.00 80.00 99 LYS A CA 1
ATOM 807 C C . LYS A 1 99 ? 0.072 -12.391 11.480 1.00 80.00 99 LYS A C 1
ATOM 809 O O . LYS A 1 99 ? 0.678 -13.248 10.842 1.00 80.00 99 LYS A O 1
ATOM 814 N N . GLU A 1 100 ? 0.642 -11.421 12.183 1.00 78.44 100 GLU A N 1
ATOM 815 C CA . GLU A 1 100 ? 2.091 -11.257 12.390 1.00 78.44 100 GLU A CA 1
ATOM 816 C C . GLU A 1 100 ? 2.428 -11.408 13.878 1.00 78.44 100 GLU A C 1
ATOM 818 O O . GLU A 1 100 ? 1.599 -10.980 14.722 1.00 78.44 100 GLU A O 1
#

Secondary structure (DSSP, 8-state):
-HHHHHHHHHHHHHHHTTS--TT-HHHHIIIIIHHHHHHHH-GGGTTSEEEEES-SSS--SS-EEEEE-TTT-SSTTSSEEEEEEE-TTSS-EEEEEEE-

Sequence (100 aa):
MIRDALKQIFEAYSKAKSEDFANHPVAHYIRHDVPELFRGYFQDQSDLIWDASPGKGKWVDAPWVAAFDPLVTETAQNGYYPVYLYTLSLDAVFYLLTKE

Radius of gyration: 13.05 Å; chains: 1; bounding box: 34×22×33 Å

Foldseek 3Di:
DLVVLLVVLLVPVVVQLVDQPPPRPSQVCFAPVNQVVVCVVVVVPVQWRWGWGCDDNHGDLKTKIWTDRVVANDDPPAGWTWMFIADSVSPDTDTDIDGD

pLDDT: mean 93.36, std 4.82, range [78.44, 97.94]